Protein AF-A0A0B1SK10-F1 (afdb_monomer_lite)

Foldseek 3Di:
DVVLVDLDQVLDLVSLVVVVVVLVCCVPPVVVVVVVVLVVVVVVQVVQQVVCVVVVHDRDDDDPCPDNVNVVVVVVVVVVSSVVSVVSSVVSSVVSVVVVVVVVVVVVVVVVVCVVCPCPVVVVPDPVVVVDDPVPPD

Structure (mmCIF, N/CA/C/O backbone):
data_AF-A0A0B1SK10-F1
#
_entry.id   AF-A0A0B1SK10-F1
#
loop_
_atom_site.group_PDB
_atom_site.id
_atom_site.type_symbol
_atom_site.label_atom_id
_atom_site.label_alt_id
_atom_site.label_comp_id
_atom_site.label_asym_id
_atom_site.label_entity_id
_atom_site.label_seq_id
_atom_site.pdbx_PDB_ins_code
_atom_site.Cartn_x
_atom_site.Cartn_y
_atom_site.Cartn_z
_atom_site.occupancy
_atom_site.B_iso_or_equiv
_atom_site.auth_seq_id
_atom_site.auth_comp_id
_atom_site.auth_asym_id
_atom_site.auth_atom_id
_atom_site.pdbx_PDB_model_num
ATOM 1 N N . MET 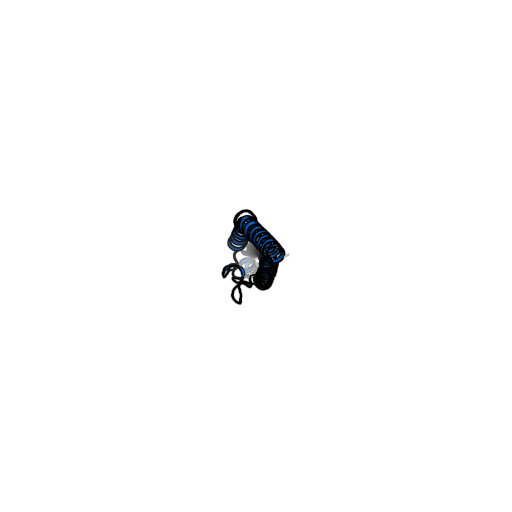A 1 1 ? -12.966 -7.641 5.559 1.00 57.03 1 MET A N 1
ATOM 2 C CA . MET A 1 1 ? -12.845 -6.723 4.406 1.00 57.03 1 MET A CA 1
ATOM 3 C C . MET A 1 1 ? -12.175 -7.461 3.253 1.00 57.03 1 MET A C 1
ATOM 5 O O . MET A 1 1 ? -10.968 -7.652 3.316 1.00 57.03 1 MET A O 1
ATOM 9 N N . PRO A 1 2 ? -12.929 -7.924 2.240 1.00 67.75 2 PRO A N 1
ATOM 10 C CA . PRO A 1 2 ? -12.400 -8.791 1.176 1.00 67.75 2 PRO A CA 1
ATOM 11 C C . PRO A 1 2 ? -11.259 -8.158 0.368 1.00 67.75 2 PRO A C 1
ATOM 13 O O . PRO A 1 2 ? -10.378 -8.859 -0.116 1.00 67.75 2 PRO A O 1
ATOM 16 N N . TRP A 1 3 ? -11.246 -6.828 0.257 1.00 78.69 3 TRP A N 1
ATOM 17 C CA . TRP A 1 3 ? -10.262 -6.106 -0.546 1.00 78.69 3 TRP A CA 1
ATOM 18 C C . TRP A 1 3 ? -8.857 -6.061 0.080 1.00 78.69 3 TRP A C 1
ATOM 20 O O . TRP A 1 3 ? -7.888 -6.033 -0.668 1.00 78.69 3 TRP A O 1
ATOM 30 N N . LEU A 1 4 ? -8.723 -6.151 1.412 1.00 79.12 4 LEU A N 1
ATOM 31 C CA . LEU A 1 4 ? -7.414 -6.240 2.089 1.00 79.12 4 LEU A CA 1
ATOM 32 C C . LEU A 1 4 ? -6.690 -7.564 1.796 1.00 79.12 4 LEU A C 1
ATOM 34 O O . LEU A 1 4 ? -5.469 -7.647 1.886 1.00 79.12 4 LEU A O 1
ATOM 38 N N . ALA A 1 5 ? -7.436 -8.607 1.424 1.00 78.19 5 ALA A N 1
ATOM 39 C CA . ALA A 1 5 ? -6.869 -9.878 0.984 1.00 78.19 5 ALA A CA 1
ATOM 40 C C . ALA A 1 5 ? -6.514 -9.876 -0.515 1.00 78.19 5 ALA A C 1
ATOM 42 O O . ALA A 1 5 ? -5.824 -10.783 -0.982 1.00 78.19 5 ALA A O 1
ATOM 43 N N . ASN A 1 6 ? -6.969 -8.874 -1.277 1.00 83.31 6 ASN A N 1
ATOM 44 C CA . ASN A 1 6 ? -6.743 -8.805 -2.713 1.00 83.31 6 ASN A CA 1
ATOM 45 C C . ASN A 1 6 ? -5.351 -8.237 -3.035 1.00 83.31 6 ASN A C 1
ATOM 47 O O . ASN A 1 6 ? -5.157 -7.021 -3.110 1.00 83.31 6 ASN A O 1
ATOM 51 N N . ARG A 1 7 ? -4.409 -9.148 -3.295 1.00 81.44 7 ARG A N 1
ATOM 52 C CA . ARG A 1 7 ? -3.006 -8.865 -3.621 1.00 81.44 7 ARG A CA 1
ATOM 53 C C . ARG A 1 7 ? -2.714 -8.819 -5.127 1.00 81.44 7 ARG A C 1
ATOM 55 O O . ARG A 1 7 ? -1.697 -9.344 -5.570 1.00 81.44 7 ARG A O 1
ATOM 62 N N . THR A 1 8 ? -3.595 -8.221 -5.926 1.00 82.00 8 THR A N 1
ATOM 63 C CA . THR A 1 8 ? -3.351 -8.011 -7.366 1.00 82.00 8 THR A CA 1
ATOM 64 C C . THR A 1 8 ? -3.165 -6.530 -7.700 1.00 82.00 8 THR A C 1
ATOM 66 O O . THR A 1 8 ? -3.869 -5.676 -7.161 1.00 82.00 8 THR A O 1
ATOM 69 N N . THR A 1 9 ? -2.211 -6.208 -8.571 1.00 76.81 9 THR A N 1
ATOM 70 C CA . THR A 1 9 ? -1.928 -4.851 -9.097 1.00 76.81 9 THR A CA 1
ATOM 71 C C . THR A 1 9 ? -1.933 -4.810 -10.629 1.00 76.81 9 THR A C 1
ATOM 73 O O . THR A 1 9 ? -1.608 -3.774 -11.206 1.00 76.81 9 THR A O 1
ATOM 76 N N . ASP A 1 10 ? -2.280 -5.926 -11.283 1.00 79.88 10 ASP A N 1
ATOM 77 C CA . ASP A 1 10 ? -2.209 -6.128 -12.738 1.00 79.88 10 ASP A CA 1
ATOM 78 C C . ASP A 1 10 ? -0.854 -5.696 -13.344 1.00 79.88 10 ASP A C 1
ATOM 80 O O . ASP A 1 10 ? -0.800 -5.161 -14.449 1.00 79.88 10 ASP A O 1
ATOM 84 N N . ASP A 1 11 ? 0.238 -5.879 -12.583 1.00 75.75 11 ASP A N 1
ATOM 85 C CA . ASP A 1 11 ? 1.624 -5.506 -12.925 1.00 75.75 11 ASP A CA 1
ATOM 86 C C . ASP A 1 11 ? 1.807 -4.044 -13.391 1.00 75.75 11 ASP A C 1
ATOM 88 O O . ASP A 1 11 ? 2.755 -3.708 -14.103 1.00 75.75 11 ASP A O 1
ATOM 92 N N . SER A 1 12 ? 0.909 -3.146 -12.980 1.00 88.38 12 SER A N 1
ATOM 93 C CA . SER A 1 12 ? 0.868 -1.763 -13.455 1.00 88.38 12 SER A CA 1
ATOM 94 C C . SER A 1 12 ? 1.125 -0.772 -12.322 1.00 88.38 12 SER A C 1
ATOM 96 O O . SER A 1 12 ? 0.378 -0.715 -11.340 1.00 88.38 12 SER A O 1
ATOM 98 N N . LEU A 1 13 ? 2.170 0.055 -12.464 1.00 89.31 13 LEU A N 1
ATOM 99 C CA . LEU A 1 13 ? 2.541 1.066 -11.465 1.00 89.31 13 LEU A CA 1
ATOM 100 C C . LEU A 1 13 ? 1.394 2.060 -11.170 1.00 89.31 13 LEU A C 1
ATOM 102 O O . LEU A 1 13 ? 1.095 2.266 -9.992 1.00 89.31 13 LEU A O 1
ATOM 106 N N . PRO A 1 14 ? 0.671 2.608 -12.172 1.00 90.81 14 PRO A N 1
ATOM 107 C CA . PRO A 1 14 ? -0.507 3.444 -11.924 1.00 90.81 14 PRO A CA 1
ATOM 108 C C . PRO A 1 14 ? -1.609 2.751 -11.108 1.00 90.81 14 PRO A C 1
ATOM 110 O O . PRO A 1 14 ? -2.279 3.390 -10.297 1.00 90.81 14 PRO A O 1
ATOM 113 N N . MET A 1 15 ? -1.809 1.442 -11.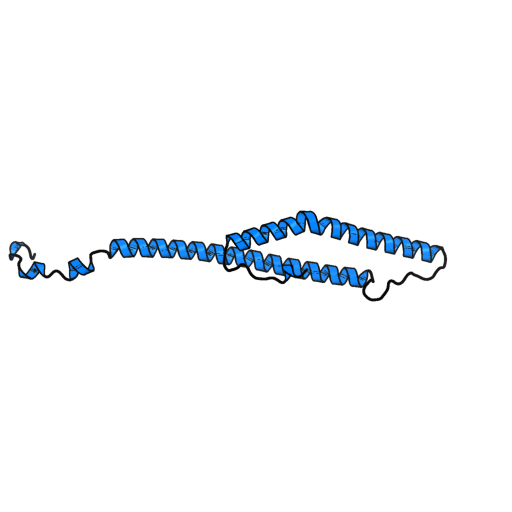297 1.00 91.06 15 MET A N 1
ATOM 114 C CA . MET A 1 15 ? -2.809 0.680 -10.538 1.00 91.06 15 MET A CA 1
ATOM 115 C C . MET A 1 15 ? -2.372 0.442 -9.098 1.00 91.06 15 MET A C 1
ATOM 117 O O . MET A 1 15 ? -3.187 0.576 -8.183 1.00 91.06 15 MET A O 1
ATOM 121 N N . ALA A 1 16 ? -1.085 0.172 -8.877 1.00 91.56 16 ALA A N 1
ATOM 122 C CA . ALA A 1 16 ? -0.519 0.082 -7.537 1.00 91.56 16 ALA A CA 1
ATOM 123 C C . ALA A 1 16 ? -0.611 1.427 -6.784 1.00 91.56 16 ALA A C 1
ATOM 125 O O . ALA A 1 16 ? -1.016 1.456 -5.622 1.00 91.56 16 ALA A O 1
ATOM 126 N N . GLN A 1 17 ? -0.336 2.551 -7.457 1.00 90.81 17 GLN A N 1
ATOM 127 C CA . GLN A 1 17 ? -0.487 3.898 -6.887 1.00 90.81 17 GLN A CA 1
ATOM 128 C C . GLN A 1 17 ? -1.943 4.221 -6.535 1.00 90.81 17 GLN A C 1
ATOM 130 O O . GLN A 1 17 ? -2.219 4.677 -5.427 1.00 90.81 17 GLN A O 1
ATOM 135 N N . ARG A 1 18 ? -2.894 3.904 -7.423 1.00 91.88 18 ARG A N 1
ATOM 136 C CA . ARG A 1 18 ? -4.325 4.073 -7.138 1.00 91.88 18 ARG A CA 1
ATOM 137 C C . ARG A 1 18 ? -4.756 3.280 -5.902 1.00 91.88 18 ARG A C 1
ATOM 139 O O . ARG A 1 18 ? -5.432 3.824 -5.035 1.00 91.88 18 ARG A O 1
ATOM 146 N N . LYS A 1 19 ? -4.314 2.023 -5.780 1.00 90.88 19 LYS A N 1
ATOM 147 C CA . LYS A 1 19 ? -4.574 1.200 -4.587 1.00 90.88 19 LYS A CA 1
ATOM 148 C C . LYS A 1 19 ? -3.989 1.806 -3.311 1.00 90.88 19 LYS A C 1
ATOM 150 O O . LYS A 1 19 ? -4.598 1.681 -2.250 1.00 90.88 19 LYS A O 1
ATOM 155 N N . LEU A 1 20 ? -2.831 2.462 -3.398 1.00 91.94 20 LEU A N 1
ATOM 156 C CA . LEU A 1 20 ? -2.225 3.149 -2.258 1.00 91.94 20 LEU A CA 1
ATOM 157 C C . LEU A 1 20 ? -3.066 4.348 -1.818 1.00 91.94 20 LEU A C 1
ATOM 159 O O . LEU A 1 20 ? -3.255 4.554 -0.618 1.00 91.94 20 LEU A O 1
ATOM 163 N N . ASP A 1 21 ? -3.604 5.109 -2.764 1.00 92.62 21 ASP A N 1
ATOM 164 C CA . ASP A 1 21 ? -4.483 6.237 -2.462 1.00 92.62 21 ASP A CA 1
ATOM 165 C C . ASP A 1 21 ? -5.831 5.780 -1.893 1.00 92.62 21 ASP A C 1
ATOM 167 O O . ASP A 1 21 ? -6.296 6.345 -0.900 1.00 92.62 21 ASP A O 1
ATOM 171 N N . ASP A 1 22 ? -6.409 4.699 -2.422 1.00 92.00 22 ASP A N 1
ATOM 172 C CA . ASP A 1 22 ? -7.606 4.071 -1.852 1.00 92.00 22 ASP A CA 1
ATOM 173 C C . ASP A 1 22 ? -7.353 3.611 -0.402 1.00 92.00 22 ASP A C 1
ATOM 175 O O . ASP A 1 22 ? -8.141 3.904 0.502 1.00 92.00 22 ASP A O 1
ATOM 179 N N . TYR A 1 23 ? -6.204 2.978 -0.136 1.00 92.00 23 TYR A N 1
ATOM 180 C CA . TYR A 1 23 ? -5.803 2.573 1.216 1.00 92.00 23 TYR A CA 1
ATOM 181 C C . TYR A 1 23 ? -5.613 3.773 2.161 1.00 92.00 23 TYR A C 1
ATOM 183 O O . TYR A 1 23 ? -6.050 3.740 3.317 1.00 92.00 23 TYR A O 1
ATOM 191 N N . ARG A 1 24 ? -5.018 4.872 1.679 1.00 92.81 24 ARG A N 1
ATOM 192 C CA . ARG A 1 24 ? -4.893 6.130 2.438 1.00 92.81 24 ARG A CA 1
ATOM 193 C C . ARG A 1 24 ? -6.256 6.739 2.754 1.00 92.81 24 ARG A C 1
ATOM 195 O O . ARG A 1 24 ? -6.469 7.187 3.882 1.00 92.81 24 ARG A O 1
ATOM 202 N N . ASN A 1 25 ? -7.179 6.733 1.795 1.00 93.88 25 ASN A N 1
ATOM 203 C CA . ASN A 1 25 ? -8.540 7.231 1.980 1.00 93.88 25 ASN A CA 1
ATOM 204 C C . ASN A 1 25 ? -9.291 6.426 3.040 1.00 93.88 25 ASN A C 1
ATOM 206 O O . ASN A 1 25 ? -9.858 7.025 3.959 1.00 93.88 25 ASN A O 1
ATOM 210 N N . TYR A 1 26 ? -9.205 5.095 2.978 1.00 93.38 26 TYR A N 1
ATOM 211 C CA . TYR A 1 26 ? -9.743 4.199 3.997 1.00 93.38 26 TYR A CA 1
ATOM 212 C C . TYR A 1 26 ? -9.184 4.529 5.393 1.00 93.38 26 TYR A C 1
ATOM 214 O O . TYR A 1 26 ? -9.946 4.751 6.337 1.00 93.38 26 TYR A O 1
ATOM 222 N N . ARG A 1 27 ? -7.856 4.661 5.535 1.00 93.44 27 ARG A N 1
ATOM 223 C CA . ARG A 1 27 ? -7.222 4.998 6.824 1.00 93.44 27 ARG A CA 1
ATOM 224 C C . ARG A 1 27 ? -7.613 6.375 7.356 1.00 93.44 27 ARG A C 1
ATOM 226 O O . ARG A 1 27 ? -7.639 6.558 8.571 1.00 93.44 27 ARG A O 1
ATOM 233 N N . ARG A 1 28 ? -7.876 7.339 6.472 1.00 93.88 28 ARG A N 1
ATOM 234 C CA . ARG A 1 28 ? -8.154 8.733 6.842 1.00 93.88 28 ARG A CA 1
ATOM 235 C C . ARG A 1 28 ? -9.620 8.997 7.163 1.00 93.88 28 ARG A C 1
ATOM 237 O O . ARG A 1 28 ? -9.888 9.827 8.024 1.00 93.88 28 ARG A O 1
ATOM 244 N N . HIS A 1 29 ? -10.547 8.327 6.484 1.00 94.19 29 HIS A N 1
ATOM 245 C CA . HIS A 1 29 ? -11.975 8.643 6.581 1.00 94.19 29 HIS A CA 1
ATOM 246 C C . HIS A 1 29 ? -12.810 7.479 7.114 1.00 94.19 29 HIS A C 1
ATOM 248 O O . HIS A 1 29 ? -13.705 7.697 7.922 1.00 94.19 29 HIS A O 1
ATOM 254 N N . GLU A 1 30 ? -12.520 6.243 6.703 1.00 91.31 30 GLU A N 1
ATOM 255 C CA . GLU A 1 30 ? -13.358 5.088 7.048 1.00 91.31 30 GLU A CA 1
ATOM 256 C C . GLU A 1 30 ? -12.949 4.429 8.368 1.00 91.31 30 GLU A C 1
ATOM 258 O O . GLU A 1 30 ? -13.807 4.029 9.155 1.00 91.31 30 GLU A O 1
ATOM 263 N N . LYS A 1 31 ? -11.643 4.325 8.642 1.00 92.75 31 LYS A N 1
ATOM 264 C CA . LYS A 1 31 ? -11.117 3.693 9.860 1.00 92.75 31 LYS A CA 1
ATOM 265 C C . LYS A 1 31 ? -11.378 4.503 11.146 1.00 92.75 31 LYS A C 1
ATOM 267 O O . LYS A 1 31 ? -11.785 3.884 12.132 1.00 92.75 31 LYS A O 1
ATOM 272 N N . PRO A 1 32 ? -11.200 5.841 11.189 1.00 95.56 32 PRO A N 1
ATOM 273 C CA . PRO A 1 32 ? -11.395 6.622 12.414 1.00 95.56 32 PRO A CA 1
ATOM 274 C C . PRO A 1 32 ? -12.777 6.480 13.076 1.00 95.56 32 PRO A C 1
ATOM 276 O O . PRO A 1 32 ? -12.804 6.151 14.263 1.00 95.56 32 PRO A O 1
ATOM 279 N N . PRO A 1 33 ? -13.922 6.609 12.368 1.00 95.69 33 PRO A N 1
ATOM 280 C CA . PRO A 1 33 ? -15.230 6.465 13.013 1.00 95.69 33 PRO A CA 1
ATOM 281 C C . PRO A 1 33 ? -15.449 5.052 13.575 1.00 95.69 33 PRO A C 1
ATOM 283 O O . PRO A 1 33 ? -16.080 4.887 14.614 1.00 95.69 33 PRO A O 1
ATOM 286 N N . ARG A 1 34 ? -14.864 4.017 12.955 1.00 93.56 34 ARG A N 1
ATOM 287 C CA . ARG A 1 34 ? -14.936 2.636 13.461 1.00 93.56 34 ARG A CA 1
ATOM 288 C C . ARG A 1 34 ? -14.149 2.446 14.761 1.00 93.56 34 ARG A C 1
ATOM 290 O O . ARG A 1 34 ? -14.581 1.679 15.620 1.00 93.56 34 ARG A O 1
ATOM 297 N N . ILE A 1 35 ? -13.022 3.144 14.918 1.00 93.25 35 ILE A N 1
ATOM 298 C CA . ILE A 1 35 ? -12.254 3.166 16.174 1.00 93.25 35 ILE A CA 1
ATOM 299 C C . ILE A 1 35 ? -13.071 3.850 17.275 1.00 93.25 35 ILE A C 1
ATOM 301 O O . ILE A 1 35 ? -13.141 3.340 18.395 1.00 93.25 35 ILE A O 1
ATOM 305 N N . GLU A 1 36 ? -13.720 4.972 16.957 1.00 94.06 36 GLU A N 1
ATOM 306 C CA . GLU A 1 36 ? -14.588 5.682 17.901 1.00 94.06 36 GLU A CA 1
ATOM 307 C C . GLU A 1 36 ? -15.777 4.823 18.344 1.00 94.06 36 GLU A C 1
ATOM 309 O O . GLU A 1 36 ? -16.053 4.729 19.541 1.00 94.06 36 GLU A O 1
ATOM 314 N N . ASP A 1 37 ? -16.443 4.147 17.406 1.00 93.69 37 ASP A N 1
ATOM 315 C CA . ASP A 1 37 ? -17.546 3.228 17.697 1.00 93.69 37 ASP A CA 1
ATOM 316 C C . ASP A 1 37 ? -17.101 2.092 18.627 1.00 93.69 37 ASP A C 1
ATOM 318 O O . ASP A 1 37 ? -17.793 1.775 19.600 1.00 93.69 37 ASP A O 1
ATOM 322 N N . LYS A 1 38 ? -15.918 1.512 18.378 1.00 92.81 38 LYS A N 1
ATOM 323 C CA . LYS A 1 38 ? -15.330 0.474 19.235 1.00 92.81 38 LYS A CA 1
ATOM 324 C C . LYS A 1 38 ? -15.089 0.995 20.657 1.00 92.81 38 LYS A C 1
ATOM 326 O O . LYS A 1 38 ? -15.523 0.361 21.618 1.00 92.81 38 LYS A O 1
ATOM 331 N N . GLY A 1 39 ? -14.453 2.159 20.805 1.00 93.12 39 GLY A N 1
ATOM 332 C CA . GLY A 1 39 ? -14.195 2.756 22.122 1.00 93.12 39 GLY A CA 1
ATOM 333 C C . GLY A 1 39 ? -15.483 3.139 22.862 1.00 93.12 39 GLY A C 1
ATOM 334 O O . GLY A 1 39 ? -15.611 2.935 24.075 1.00 93.12 39 GLY A O 1
ATOM 335 N N . ARG A 1 40 ? -16.489 3.632 22.130 1.00 94.44 40 ARG A N 1
ATOM 336 C CA . ARG A 1 40 ? -17.818 3.933 22.677 1.00 94.44 40 ARG A CA 1
ATOM 337 C C . ARG A 1 40 ? -18.509 2.668 23.176 1.00 94.44 40 ARG A C 1
ATOM 339 O O . ARG A 1 40 ? -19.087 2.690 24.261 1.00 94.44 40 ARG A O 1
ATOM 346 N N . LEU A 1 41 ? -18.428 1.571 22.426 1.00 92.12 41 LEU A N 1
ATOM 347 C CA . LEU A 1 41 ? -18.998 0.283 22.814 1.00 92.12 41 LEU A CA 1
ATOM 348 C C . LEU A 1 41 ? -18.368 -0.248 24.108 1.00 92.12 41 LEU A C 1
ATOM 350 O O . LEU A 1 41 ? -19.090 -0.652 25.019 1.00 92.12 41 LEU A O 1
ATOM 354 N N . GLU A 1 42 ? -17.040 -0.198 24.218 1.00 91.12 42 GLU A N 1
ATOM 355 C CA . GLU A 1 42 ? -16.319 -0.591 25.435 1.00 91.12 42 GLU A CA 1
ATOM 356 C C . GLU A 1 42 ? -16.731 0.271 26.638 1.00 91.12 42 GLU A C 1
ATOM 358 O O . GLU A 1 42 ? -17.024 -0.248 27.719 1.00 91.12 42 GLU A O 1
ATOM 363 N N . THR A 1 43 ? -16.849 1.586 26.437 1.00 93.44 43 THR A N 1
ATOM 364 C CA . THR A 1 43 ? -17.311 2.524 27.473 1.00 93.44 43 THR A CA 1
ATOM 365 C C . THR A 1 43 ? -18.741 2.220 27.931 1.00 93.44 43 THR A C 1
ATOM 367 O O . THR A 1 43 ? -19.021 2.181 29.135 1.00 93.44 43 THR A O 1
ATOM 370 N N . LEU A 1 44 ? -19.657 1.977 26.988 1.00 92.25 44 LEU A N 1
ATOM 371 C CA . LEU A 1 44 ? -21.046 1.616 27.275 1.00 92.25 44 LEU A CA 1
ATOM 372 C C . LEU A 1 44 ? -21.132 0.300 28.048 1.00 92.25 44 LEU A C 1
ATOM 374 O O . LEU A 1 44 ? -21.861 0.219 29.039 1.00 92.25 44 LEU A O 1
ATOM 378 N N . PHE A 1 45 ? -20.353 -0.704 27.643 1.00 90.88 45 PHE A N 1
ATOM 379 C CA . PHE A 1 45 ? -20.292 -1.989 28.329 1.00 90.88 45 PHE A CA 1
ATOM 380 C C . PHE A 1 45 ? -19.806 -1.824 29.774 1.00 90.88 45 PHE A C 1
ATOM 382 O O . PHE A 1 45 ? -20.480 -2.270 30.702 1.00 90.88 45 PHE A O 1
ATOM 389 N N . ASN A 1 46 ? -18.703 -1.105 29.994 1.00 90.00 46 ASN A N 1
ATOM 390 C CA . ASN A 1 46 ? -18.160 -0.859 31.335 1.00 90.00 46 ASN A CA 1
ATOM 391 C C . ASN A 1 46 ? -19.138 -0.090 32.236 1.00 90.00 46 ASN A C 1
ATOM 393 O O . ASN A 1 46 ? -19.291 -0.401 33.424 1.00 90.00 46 ASN A O 1
ATOM 397 N N . THR A 1 47 ? -19.845 0.887 31.665 1.00 93.00 47 THR A N 1
ATOM 398 C CA . THR A 1 47 ? -20.880 1.655 32.370 1.00 93.00 47 THR A CA 1
ATOM 399 C 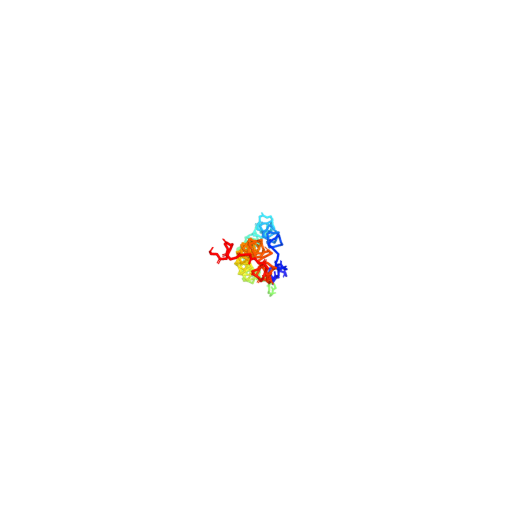C . THR A 1 47 ? -22.042 0.755 32.786 1.00 93.00 47 THR A C 1
ATOM 401 O O . THR A 1 47 ? -22.486 0.808 33.935 1.00 93.00 47 THR A O 1
ATOM 404 N N . LEU A 1 48 ? -22.514 -0.104 31.877 1.00 92.06 48 LEU A N 1
ATOM 405 C CA . LEU A 1 48 ? -23.586 -1.059 32.145 1.00 92.06 48 LEU A CA 1
ATOM 406 C C . LEU A 1 48 ? -23.192 -2.050 33.248 1.00 92.06 48 LEU A C 1
ATOM 408 O O . LEU A 1 48 ? -23.952 -2.223 34.200 1.00 92.06 48 LEU A O 1
ATOM 412 N N . GLN A 1 49 ? -21.994 -2.638 33.171 1.00 89.56 49 GLN A N 1
ATOM 413 C CA . GLN A 1 49 ? -21.498 -3.566 34.194 1.00 89.56 49 GLN A CA 1
ATOM 414 C C . GLN A 1 49 ? -21.411 -2.908 35.572 1.00 89.56 49 GLN A C 1
ATOM 416 O O . GLN A 1 49 ? -21.840 -3.485 36.572 1.00 89.56 49 GLN A O 1
ATOM 421 N N . THR A 1 50 ? -20.908 -1.671 35.630 1.00 91.44 50 THR A N 1
ATOM 422 C CA . THR A 1 50 ? -20.804 -0.917 36.886 1.00 91.44 50 THR A CA 1
ATOM 423 C C . THR A 1 50 ? -22.182 -0.658 37.494 1.00 91.44 50 THR A C 1
ATOM 425 O O . THR A 1 50 ? -22.372 -0.881 38.689 1.00 91.44 50 THR A O 1
ATOM 428 N N . ARG A 1 51 ? -23.164 -0.243 36.682 1.00 93.44 51 ARG A N 1
ATOM 429 C CA . ARG A 1 51 ? -24.545 -0.010 37.141 1.00 93.44 51 ARG A CA 1
ATOM 430 C C . ARG A 1 51 ? -25.210 -1.290 37.647 1.00 93.44 51 ARG A C 1
ATOM 432 O O . ARG A 1 51 ? -25.826 -1.265 38.709 1.00 93.44 51 ARG A O 1
ATOM 439 N N . LEU A 1 52 ? -25.057 -2.404 36.927 1.00 92.38 52 LEU A N 1
ATOM 440 C CA . LEU A 1 52 ? -25.618 -3.698 37.329 1.00 92.38 52 LEU A CA 1
ATOM 441 C C . LEU A 1 52 ? -25.044 -4.158 38.670 1.00 92.38 52 LEU A C 1
ATOM 443 O O . LEU A 1 52 ? -25.819 -4.483 39.573 1.00 92.38 52 LEU A O 1
ATOM 447 N N . ARG A 1 53 ? -23.717 -4.058 38.835 1.00 92.75 53 ARG A N 1
ATOM 448 C CA . ARG A 1 53 ? -23.020 -4.374 40.089 1.00 92.75 53 ARG A CA 1
ATOM 449 C C . ARG A 1 53 ? -23.544 -3.551 41.265 1.00 92.75 53 ARG A C 1
ATOM 451 O O . ARG A 1 53 ? -23.848 -4.122 42.303 1.00 92.75 53 ARG A O 1
ATOM 458 N N . LEU A 1 54 ? -23.687 -2.233 41.101 1.00 94.06 54 LEU A N 1
ATOM 459 C CA . LEU A 1 54 ? -24.214 -1.353 42.155 1.00 94.06 54 LEU A CA 1
ATOM 460 C C . LEU A 1 54 ? -25.673 -1.671 42.520 1.00 94.06 54 LEU A C 1
ATOM 462 O O . LEU A 1 54 ? -26.073 -1.488 43.664 1.00 94.06 54 LEU A O 1
ATOM 466 N N . SER A 1 55 ? -26.463 -2.166 41.565 1.00 93.81 55 SER A N 1
ATOM 467 C CA . SER A 1 55 ? -27.859 -2.570 41.783 1.00 93.81 55 SER A CA 1
ATOM 468 C C . SER A 1 55 ? -28.041 -4.016 42.274 1.00 93.81 55 SER A C 1
ATOM 470 O O . SER A 1 55 ? -29.177 -4.484 42.327 1.00 93.81 55 SER A O 1
ATOM 472 N N . ASN A 1 56 ? -26.953 -4.733 42.595 1.00 90.56 56 ASN A N 1
ATOM 473 C CA . ASN A 1 56 ? -26.952 -6.164 42.938 1.00 90.56 56 ASN A CA 1
ATOM 474 C C . ASN A 1 56 ? -27.645 -7.056 41.886 1.00 90.56 56 ASN A C 1
ATOM 476 O O . ASN A 1 56 ? -28.286 -8.053 42.216 1.00 90.56 56 ASN A O 1
ATOM 480 N N . ARG A 1 57 ? -27.527 -6.696 40.602 1.00 91.62 57 ARG A N 1
ATOM 481 C CA . ARG A 1 57 ? -28.046 -7.476 39.469 1.00 91.62 57 ARG A CA 1
ATOM 482 C C . ARG A 1 57 ? -26.911 -8.246 38.787 1.00 91.62 57 ARG A C 1
ATOM 484 O O . ARG A 1 57 ? -25.780 -7.758 38.774 1.00 91.62 57 ARG A O 1
ATOM 491 N N . PRO A 1 58 ? -27.191 -9.422 38.196 1.00 85.88 58 PRO A N 1
ATOM 492 C CA . PRO A 1 58 ? -26.182 -10.190 37.474 1.00 85.88 58 PRO A CA 1
ATOM 493 C C .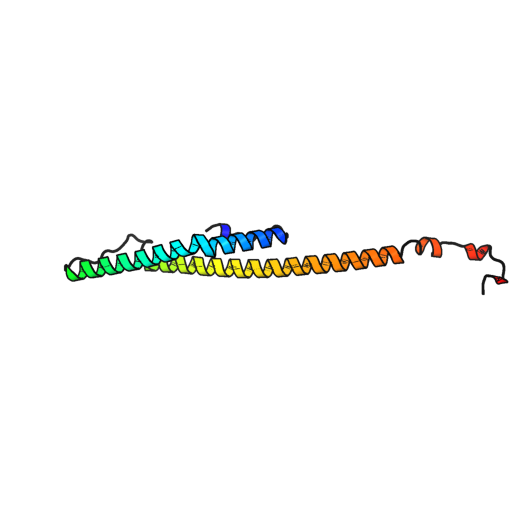 PRO A 1 58 ? -25.617 -9.403 36.285 1.00 85.88 58 PRO A C 1
ATOM 495 O O . PRO A 1 58 ? -26.309 -8.588 35.669 1.00 85.88 58 PRO A O 1
ATOM 498 N N . ALA A 1 59 ? -24.346 -9.661 35.973 1.00 84.00 59 ALA A N 1
ATOM 499 C CA . ALA A 1 59 ? -23.635 -9.046 34.860 1.00 84.00 59 ALA A CA 1
ATOM 500 C C . ALA A 1 59 ? -24.318 -9.355 33.522 1.00 84.00 59 ALA A C 1
ATOM 502 O O . ALA A 1 59 ? -24.768 -10.475 33.276 1.00 84.00 59 ALA A O 1
ATOM 503 N N . PHE A 1 60 ? -24.353 -8.366 32.629 1.00 82.44 60 PHE A N 1
ATOM 504 C CA . PHE A 1 60 ? -24.821 -8.592 31.267 1.00 82.44 60 PHE A CA 1
ATOM 505 C C . PHE A 1 60 ? -23.759 -9.368 30.485 1.00 82.44 60 PHE A C 1
ATOM 507 O O . PHE A 1 60 ? -22.642 -8.877 30.317 1.00 82.44 60 PHE A O 1
ATOM 514 N N . LEU A 1 61 ? -24.103 -10.555 29.990 1.00 82.50 61 LEU A N 1
ATOM 515 C CA . LEU A 1 61 ? -23.258 -11.309 29.072 1.00 82.50 61 LEU A CA 1
ATOM 516 C C . LEU A 1 61 ? -23.850 -11.191 27.656 1.00 82.50 61 LEU A C 1
ATOM 518 O O . LEU A 1 61 ? -24.970 -11.659 27.433 1.00 82.50 61 LEU A O 1
ATOM 522 N N . PRO A 1 62 ? -23.154 -10.543 26.703 1.00 80.62 62 PRO A N 1
ATOM 523 C CA . PRO A 1 62 ? -23.550 -10.566 25.300 1.00 80.62 62 PRO A CA 1
ATOM 524 C C . PRO A 1 62 ? -23.630 -12.003 24.768 1.00 80.62 62 PRO A C 1
ATOM 526 O O . PRO A 1 62 ? -22.998 -12.907 25.310 1.00 80.62 62 PRO A O 1
ATOM 529 N N . ARG A 1 63 ? -24.379 -12.205 23.676 1.00 80.19 63 ARG A N 1
ATOM 530 C CA . ARG A 1 63 ? -24.399 -13.488 22.950 1.00 80.19 63 ARG A CA 1
ATOM 531 C C . ARG A 1 63 ? -22.989 -13.843 22.467 1.00 80.19 63 ARG A C 1
ATOM 533 O O . ARG A 1 63 ? -22.222 -12.937 22.131 1.00 80.19 63 ARG A O 1
ATOM 540 N N . ASP A 1 64 ? -22.689 -15.136 22.370 1.00 73.00 64 ASP A N 1
ATOM 541 C CA . ASP A 1 64 ? -21.402 -15.631 21.868 1.00 73.00 64 ASP A CA 1
ATOM 542 C C . ASP A 1 64 ? -21.010 -14.956 20.541 1.00 73.00 64 ASP A C 1
ATOM 544 O O . ASP A 1 64 ? -21.859 -14.690 19.680 1.00 73.00 64 ASP A O 1
ATOM 548 N N . GLY A 1 65 ? -19.728 -14.603 20.409 1.00 74.69 65 GLY A N 1
ATOM 549 C CA . GLY A 1 65 ? -19.183 -13.861 19.266 1.00 74.69 65 GLY A CA 1
ATOM 550 C C . GLY A 1 65 ? -19.353 -12.338 19.336 1.00 74.69 65 GLY A C 1
ATOM 551 O O . GLY A 1 65 ? -18.765 -11.625 18.526 1.00 74.69 65 GLY A O 1
ATOM 552 N N . HIS A 1 66 ? -20.118 -11.819 20.303 1.00 81.81 66 HIS A N 1
ATOM 553 C CA . HIS A 1 66 ? -20.298 -10.378 20.533 1.00 81.81 66 HIS A CA 1
ATOM 554 C C . HIS A 1 66 ? -19.675 -9.911 21.852 1.00 81.81 66 HIS A C 1
ATOM 556 O O . HIS A 1 66 ? -19.979 -8.821 22.345 1.00 81.81 66 HIS A O 1
ATOM 562 N N . LEU A 1 67 ? -18.815 -10.733 22.458 1.00 86.94 67 LEU A N 1
ATOM 563 C CA . LEU A 1 67 ? -18.072 -10.327 23.642 1.00 86.94 67 LEU A CA 1
ATOM 564 C C . LEU A 1 67 ? -17.079 -9.226 23.257 1.00 86.94 67 LEU A C 1
ATOM 566 O O . LEU A 1 67 ? -16.486 -9.242 22.180 1.00 86.94 67 LEU A O 1
ATOM 570 N N . VAL A 1 68 ? -16.815 -8.302 24.184 1.00 86.25 68 VAL A N 1
ATOM 571 C CA . VAL A 1 68 ? -15.790 -7.258 23.998 1.00 86.25 68 VAL A CA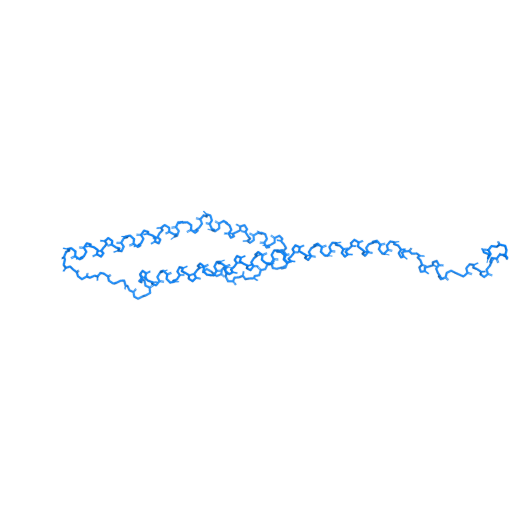 1
ATOM 572 C C . VAL A 1 68 ? -14.425 -7.873 23.652 1.00 86.25 68 VAL A C 1
ATOM 574 O O . VAL A 1 68 ? -13.667 -7.311 22.863 1.00 86.25 68 VAL A O 1
ATOM 577 N N . LYS A 1 69 ? -14.120 -9.060 24.194 1.00 87.38 69 LYS A N 1
ATOM 578 C CA . LYS A 1 69 ? -12.914 -9.828 23.858 1.00 87.38 69 LYS A CA 1
ATOM 579 C C . LYS A 1 69 ? -12.898 -10.284 22.395 1.00 87.38 69 LYS A C 1
ATOM 581 O O . LYS A 1 69 ? -11.863 -10.152 21.747 1.00 87.38 69 LYS A O 1
ATOM 586 N N . ASP A 1 70 ? -14.019 -10.780 21.880 1.00 90.12 70 ASP A N 1
ATOM 587 C CA . ASP A 1 70 ? -14.132 -11.262 20.497 1.00 90.12 70 ASP A CA 1
ATOM 588 C C . ASP A 1 70 ? -13.994 -10.103 19.510 1.00 90.12 70 ASP A C 1
ATOM 590 O O . ASP A 1 70 ? -13.261 -10.204 18.529 1.00 90.12 70 ASP A O 1
ATOM 594 N N . ILE A 1 71 ? -14.612 -8.961 19.823 1.00 90.31 71 ILE A N 1
ATOM 595 C CA . ILE A 1 71 ? -14.491 -7.726 19.038 1.00 90.31 71 ILE A CA 1
ATOM 596 C C . ILE A 1 71 ? -13.037 -7.250 19.013 1.00 90.31 71 ILE A C 1
ATOM 598 O O . ILE A 1 71 ? -12.516 -6.910 17.954 1.00 90.31 71 ILE A O 1
ATOM 602 N N . ASN A 1 72 ? -12.354 -7.268 20.160 1.00 91.06 72 ASN A N 1
ATOM 603 C CA . ASN A 1 72 ? -10.935 -6.926 20.236 1.00 91.06 72 ASN A CA 1
ATOM 604 C C . ASN A 1 72 ? -10.053 -7.889 19.432 1.00 91.06 72 ASN A C 1
ATOM 606 O O . ASN A 1 72 ? -9.122 -7.450 18.759 1.00 91.06 72 ASN A O 1
ATOM 610 N N . HIS A 1 73 ? -10.356 -9.185 19.462 1.00 93.31 73 HIS A N 1
ATOM 611 C CA . HIS A 1 73 ? -9.632 -10.176 18.675 1.00 93.31 73 HIS A CA 1
ATOM 612 C C . HIS A 1 73 ? -9.851 -9.984 17.166 1.00 93.31 73 HIS A C 1
ATOM 614 O O . HIS A 1 73 ? -8.886 -9.933 16.407 1.00 93.31 73 HIS A O 1
ATOM 620 N N . ALA A 1 74 ? -11.099 -9.799 16.731 1.00 91.81 74 ALA A N 1
ATOM 621 C CA . ALA A 1 74 ? -11.430 -9.516 15.336 1.00 91.81 74 ALA A CA 1
ATOM 622 C C . ALA A 1 74 ? -10.785 -8.209 14.845 1.00 91.81 74 ALA A C 1
ATOM 624 O O . ALA A 1 74 ? -10.286 -8.152 13.721 1.00 91.81 74 ALA A O 1
ATOM 625 N N . TRP A 1 75 ? -10.746 -7.183 15.700 1.00 93.12 75 TRP A N 1
ATOM 626 C CA . TRP A 1 75 ? -10.074 -5.919 15.410 1.00 93.12 75 TRP A CA 1
ATOM 627 C C . TRP A 1 75 ? -8.564 -6.096 15.232 1.00 93.12 75 TRP A C 1
ATOM 629 O O . TRP A 1 75 ? -7.994 -5.579 14.278 1.00 93.12 75 TRP A O 1
ATOM 639 N N . LYS A 1 76 ? -7.919 -6.887 16.095 1.00 93.50 76 LYS A N 1
ATOM 640 C CA . LYS A 1 76 ? -6.495 -7.209 15.953 1.00 93.50 76 LYS A CA 1
ATOM 641 C C . LYS A 1 76 ? -6.202 -7.947 14.641 1.00 93.50 76 LYS A C 1
ATOM 643 O O . LYS A 1 76 ? -5.289 -7.567 13.920 1.00 93.50 76 LYS A O 1
ATOM 648 N N . ASN A 1 77 ? -7.019 -8.940 14.288 1.00 92.81 77 ASN A N 1
ATOM 649 C CA . ASN A 1 77 ? -6.866 -9.671 13.025 1.00 92.81 77 ASN A CA 1
ATOM 650 C C . ASN A 1 77 ? -7.036 -8.752 11.798 1.00 92.81 77 ASN A C 1
ATOM 652 O O . ASN A 1 77 ? -6.384 -8.953 10.769 1.00 92.81 77 ASN A O 1
ATOM 656 N N . LEU A 1 78 ? -7.907 -7.738 11.896 1.00 92.00 78 LEU A N 1
ATOM 657 C CA . LEU A 1 78 ? -8.040 -6.693 10.880 1.00 92.00 78 LEU A CA 1
ATOM 658 C C . LEU A 1 78 ? -6.754 -5.862 10.772 1.00 92.00 78 LEU A C 1
ATOM 660 O O . LEU A 1 78 ? -6.254 -5.702 9.664 1.00 92.00 78 LEU A O 1
ATOM 664 N N . GLU A 1 79 ? -6.202 -5.383 11.888 1.00 92.56 79 GLU A N 1
ATOM 665 C CA . GLU A 1 79 ? -4.952 -4.605 11.907 1.00 92.56 79 GLU A CA 1
ATOM 666 C C . GLU A 1 79 ? -3.760 -5.395 11.346 1.00 92.56 79 GLU A C 1
ATOM 668 O O . GLU A 1 79 ? -2.976 -4.857 10.564 1.00 92.56 79 GLU A O 1
ATOM 673 N N . ASP A 1 80 ? -3.654 -6.685 11.673 1.00 93.06 80 ASP A N 1
ATOM 674 C CA . ASP A 1 80 ? -2.619 -7.568 11.124 1.00 93.06 80 ASP A CA 1
ATOM 675 C C . ASP A 1 80 ? -2.773 -7.734 9.599 1.00 93.06 80 ASP A C 1
ATOM 677 O O . ASP A 1 80 ? -1.791 -7.708 8.852 1.00 93.06 80 ASP A O 1
ATOM 681 N N . SER A 1 81 ? -4.016 -7.845 9.116 1.00 91.69 81 SER A N 1
ATOM 682 C CA . SER A 1 81 ? -4.312 -7.925 7.680 1.00 91.69 81 SER A CA 1
ATOM 683 C C . SER A 1 81 ? -3.990 -6.618 6.951 1.00 91.69 81 SER A C 1
ATOM 685 O O . SER A 1 81 ? -3.434 -6.648 5.855 1.00 91.69 81 SER A O 1
ATOM 687 N N . GLU A 1 82 ? -4.313 -5.471 7.555 1.00 92.25 82 GLU A N 1
ATOM 688 C CA . GLU A 1 82 ? -3.977 -4.144 7.026 1.00 92.25 82 GLU A CA 1
ATOM 689 C C . GLU A 1 82 ? -2.464 -3.954 6.922 1.00 92.25 82 GLU A C 1
ATOM 691 O O . GLU A 1 82 ? -1.970 -3.528 5.879 1.00 92.25 82 GLU A O 1
ATOM 696 N N . LYS A 1 83 ? -1.724 -4.343 7.965 1.00 91.81 83 LYS A N 1
ATOM 697 C CA . LYS A 1 83 ? -0.262 -4.285 7.970 1.00 91.81 83 LYS A CA 1
ATOM 698 C C . LYS A 1 83 ? 0.334 -5.133 6.847 1.00 91.81 83 LYS A C 1
ATOM 700 O O . LYS A 1 83 ? 1.162 -4.644 6.085 1.00 91.81 83 LYS A O 1
ATOM 705 N N . GLY A 1 84 ? -0.125 -6.378 6.702 1.00 93.06 84 GLY A N 1
ATOM 706 C CA . GLY A 1 84 ? 0.345 -7.261 5.633 1.00 93.06 84 GLY A CA 1
ATOM 707 C C . GLY A 1 84 ? -0.009 -6.759 4.228 1.00 93.06 84 GLY A C 1
ATOM 708 O O . GLY A 1 84 ? 0.750 -6.984 3.287 1.00 93.06 84 GLY A O 1
ATOM 709 N N . PHE A 1 85 ? -1.145 -6.074 4.070 1.00 92.50 85 PHE A N 1
ATOM 710 C CA . PHE A 1 85 ? -1.526 -5.436 2.810 1.00 92.50 85 PHE A CA 1
ATOM 711 C C . PHE A 1 85 ? -0.632 -4.232 2.485 1.00 92.50 85 PHE A C 1
ATOM 713 O O . PHE A 1 85 ? -0.164 -4.115 1.355 1.00 92.50 85 PHE A O 1
ATOM 720 N N . GLU A 1 86 ? -0.353 -3.370 3.465 1.00 92.44 86 GLU A N 1
ATOM 721 C CA . GLU A 1 86 ? 0.523 -2.202 3.307 1.00 92.44 86 GLU A CA 1
ATOM 722 C C . GLU A 1 86 ? 1.962 -2.607 2.966 1.00 92.44 86 GLU A C 1
ATOM 724 O O . GLU A 1 86 ? 2.537 -2.084 2.012 1.00 92.44 86 GLU A O 1
ATOM 729 N N . GLU A 1 87 ? 2.521 -3.586 3.683 1.00 94.38 87 GLU A N 1
ATOM 730 C CA . GLU A 1 87 ? 3.854 -4.135 3.402 1.00 94.38 87 GLU A CA 1
ATOM 731 C C . GLU A 1 87 ? 3.947 -4.702 1.980 1.00 94.38 87 GLU A C 1
ATOM 733 O O . GLU A 1 87 ? 4.891 -4.401 1.243 1.00 94.38 87 GLU A O 1
ATOM 738 N N . TRP A 1 88 ? 2.946 -5.488 1.570 1.00 95.06 88 TRP A N 1
ATOM 739 C CA . TRP A 1 88 ? 2.875 -6.030 0.216 1.00 95.06 88 TRP A CA 1
ATOM 740 C C . TRP A 1 88 ? 2.787 -4.917 -0.836 1.00 95.06 88 TRP A C 1
ATOM 742 O O . TRP A 1 88 ? 3.554 -4.929 -1.798 1.00 95.06 88 TRP A O 1
ATOM 752 N N . LEU A 1 89 ? 1.896 -3.942 -0.647 1.00 93.56 89 LEU A N 1
ATOM 753 C CA . LEU A 1 89 ? 1.650 -2.882 -1.622 1.00 93.56 89 LEU A CA 1
ATOM 754 C C . LEU A 1 89 ? 2.886 -1.997 -1.831 1.00 93.56 89 LEU A C 1
ATOM 756 O O . LEU A 1 89 ? 3.222 -1.671 -2.967 1.00 93.56 89 LEU A O 1
ATOM 760 N N . LEU A 1 90 ? 3.592 -1.645 -0.753 1.00 93.69 90 LEU A N 1
ATOM 761 C CA . LEU A 1 90 ? 4.833 -0.870 -0.837 1.00 93.69 90 LEU A CA 1
ATOM 762 C C . LEU A 1 90 ? 5.945 -1.653 -1.544 1.00 93.69 90 LEU A C 1
ATOM 764 O O . LEU A 1 90 ? 6.609 -1.111 -2.427 1.00 93.69 90 LEU A O 1
ATOM 768 N N . SER A 1 91 ? 6.118 -2.935 -1.204 1.00 94.38 91 SER A N 1
ATOM 769 C CA . SER A 1 91 ? 7.087 -3.801 -1.885 1.00 94.38 91 SER A CA 1
ATOM 770 C C . SER A 1 91 ? 6.779 -3.931 -3.378 1.00 94.38 91 SER A C 1
ATOM 772 O O . SER A 1 91 ? 7.699 -3.979 -4.197 1.00 94.38 91 SER A O 1
ATOM 774 N N . GLU A 1 92 ? 5.500 -4.004 -3.736 1.00 93.88 92 GLU A N 1
ATOM 775 C CA . GLU A 1 92 ? 5.058 -4.146 -5.118 1.00 93.88 92 GLU A CA 1
ATOM 776 C C . GLU A 1 92 ? 5.289 -2.863 -5.926 1.00 93.88 92 GLU A C 1
ATOM 778 O O . GLU A 1 92 ? 5.821 -2.928 -7.032 1.00 93.88 92 GLU A O 1
ATOM 783 N N . ILE A 1 93 ? 5.010 -1.690 -5.349 1.00 93.75 93 ILE A N 1
ATOM 784 C CA . ILE A 1 93 ? 5.337 -0.393 -5.963 1.00 93.75 93 ILE A CA 1
ATOM 785 C C . ILE A 1 93 ? 6.843 -0.288 -6.231 1.00 93.75 93 ILE A C 1
ATOM 787 O O . ILE A 1 93 ? 7.243 -0.021 -7.362 1.00 93.75 93 ILE A O 1
ATOM 791 N N . MET A 1 94 ? 7.686 -0.590 -5.238 1.00 95.19 94 MET A N 1
ATOM 792 C CA . MET A 1 94 ? 9.145 -0.549 -5.406 1.00 95.19 94 MET A CA 1
ATOM 793 C C . MET A 1 94 ? 9.638 -1.505 -6.504 1.00 95.19 94 MET A C 1
ATOM 795 O O . MET A 1 94 ? 10.559 -1.185 -7.262 1.00 95.19 94 MET A O 1
ATOM 799 N N . ARG A 1 95 ? 9.042 -2.703 -6.595 1.00 95.44 95 ARG A N 1
ATOM 800 C CA . ARG A 1 95 ? 9.364 -3.684 -7.640 1.00 95.44 95 ARG A CA 1
ATOM 801 C C . ARG A 1 95 ? 9.018 -3.140 -9.027 1.00 95.44 95 ARG A C 1
ATOM 803 O O . ARG A 1 95 ? 9.843 -3.254 -9.935 1.00 95.44 95 ARG A O 1
ATOM 810 N N . LEU A 1 96 ? 7.833 -2.553 -9.179 1.00 94.69 96 LEU A N 1
ATOM 811 C CA . LEU A 1 96 ? 7.349 -1.994 -10.442 1.00 94.69 96 LEU A CA 1
ATOM 812 C C . LEU A 1 96 ? 8.178 -0.783 -10.888 1.00 94.69 96 LEU A C 1
ATOM 814 O O . LEU A 1 96 ? 8.603 -0.742 -12.040 1.00 94.69 96 LEU A O 1
ATOM 818 N N . GLU A 1 97 ? 8.517 0.132 -9.977 1.00 94.94 97 GLU A N 1
ATOM 819 C CA . GLU A 1 97 ? 9.408 1.269 -10.264 1.00 94.94 97 GLU A CA 1
ATOM 820 C C . GLU A 1 97 ? 10.780 0.803 -10.771 1.00 94.94 97 GLU A C 1
ATOM 822 O O . GLU A 1 97 ? 11.319 1.316 -11.757 1.00 94.94 97 GLU A O 1
ATOM 827 N N . ARG A 1 98 ? 11.346 -0.230 -10.134 1.00 96.44 98 ARG A N 1
ATOM 828 C CA . ARG A 1 98 ? 12.616 -0.818 -10.572 1.00 96.44 98 ARG A CA 1
ATOM 829 C C . ARG A 1 98 ? 12.508 -1.434 -11.966 1.00 96.44 98 ARG A C 1
ATOM 831 O O . ARG A 1 98 ? 13.442 -1.295 -12.760 1.00 96.44 98 ARG A O 1
ATOM 838 N N . LEU A 1 99 ? 11.416 -2.139 -12.256 1.00 95.94 99 LEU A N 1
ATOM 839 C CA . LEU A 1 99 ? 11.183 -2.739 -13.569 1.00 95.94 99 LEU A CA 1
ATOM 840 C C . LEU A 1 99 ? 11.048 -1.677 -14.656 1.00 95.94 99 LEU A C 1
ATOM 842 O O . LEU A 1 99 ? 11.677 -1.816 -15.702 1.00 95.94 99 LEU A O 1
ATOM 846 N N . GLU A 1 100 ? 10.304 -0.605 -14.398 1.00 93.75 100 GLU A N 1
ATOM 847 C CA . GLU A 1 100 ? 10.142 0.501 -15.341 1.00 93.75 100 GLU A CA 1
ATOM 848 C C . GLU A 1 100 ? 11.488 1.166 -15.656 1.00 93.75 100 GLU A C 1
ATOM 850 O O . GLU A 1 100 ? 11.845 1.331 -16.827 1.00 93.75 100 GLU A O 1
ATOM 855 N N . HIS A 1 101 ? 12.300 1.423 -14.626 1.00 95.94 101 HIS A N 1
ATOM 856 C CA . HIS A 1 101 ? 13.646 1.963 -14.800 1.00 95.94 101 HIS A CA 1
ATOM 857 C C . HIS A 1 101 ? 14.554 1.038 -15.630 1.00 95.94 101 HIS A C 1
ATOM 859 O O . HIS A 1 101 ? 15.272 1.486 -16.530 1.00 95.94 101 HIS A O 1
ATOM 865 N N . LEU A 1 102 ? 14.537 -0.271 -15.352 1.00 97.44 102 LEU A N 1
ATOM 866 C CA . LEU A 1 102 ? 15.320 -1.252 -16.108 1.00 97.44 102 LEU A CA 1
ATOM 867 C C . LEU A 1 102 ? 14.846 -1.364 -17.560 1.00 97.44 102 LEU A C 1
ATOM 869 O O . LEU A 1 102 ? 15.683 -1.402 -18.464 1.00 97.44 102 LEU A O 1
ATOM 873 N N . ALA A 1 103 ? 13.533 -1.374 -17.790 1.00 95.50 103 ALA A N 1
ATOM 874 C CA . ALA A 1 103 ? 12.942 -1.426 -19.121 1.00 95.50 103 ALA A CA 1
ATOM 875 C C . ALA A 1 103 ? 13.292 -0.178 -19.940 1.00 95.50 103 ALA A C 1
ATOM 877 O O . ALA A 1 103 ? 13.604 -0.274 -21.127 1.00 95.50 103 ALA A O 1
ATOM 878 N N . GLU A 1 104 ? 13.285 1.006 -19.328 1.00 96.75 104 GLU A N 1
ATOM 879 C CA . GLU A 1 104 ? 13.728 2.233 -19.987 1.00 96.75 104 GLU A CA 1
ATOM 880 C C . GLU A 1 104 ? 15.224 2.192 -20.326 1.00 96.75 104 GLU A C 1
ATOM 882 O O . GLU A 1 104 ? 15.619 2.476 -21.459 1.00 96.75 104 GLU A O 1
ATOM 887 N N . LYS A 1 105 ? 16.066 1.770 -19.377 1.00 97.81 105 LYS A N 1
ATOM 888 C CA . LYS A 1 105 ? 17.510 1.626 -19.599 1.00 97.81 105 LYS A CA 1
ATOM 889 C C . LYS A 1 105 ? 17.821 0.637 -20.721 1.00 97.81 105 LYS A C 1
ATOM 891 O O . LYS A 1 105 ? 18.716 0.894 -21.525 1.00 97.81 105 LYS A O 1
ATOM 896 N N . PHE A 1 106 ? 17.098 -0.480 -20.772 1.00 97.94 106 PHE A N 1
ATOM 897 C CA . PHE A 1 106 ? 17.220 -1.474 -21.833 1.00 97.94 106 PHE A CA 1
ATOM 898 C C . PHE A 1 106 ? 16.850 -0.873 -23.190 1.00 97.94 106 PHE A C 1
ATOM 900 O O . PHE A 1 106 ? 17.679 -0.889 -24.095 1.00 97.94 106 PHE A O 1
ATOM 907 N N . ARG A 1 107 ? 15.676 -0.235 -23.296 1.00 97.56 107 ARG A N 1
ATOM 908 C CA . ARG A 1 107 ? 15.219 0.426 -24.530 1.00 97.56 107 ARG A CA 1
ATOM 909 C C . ARG A 1 107 ? 16.229 1.447 -25.055 1.00 97.56 107 ARG A C 1
ATOM 911 O O . ARG A 1 107 ? 16.551 1.422 -26.237 1.00 97.56 107 ARG A O 1
ATOM 918 N N . ARG A 1 108 ? 16.795 2.288 -24.180 1.00 97.69 108 ARG A N 1
ATOM 919 C CA . ARG A 1 108 ? 17.833 3.265 -24.560 1.00 97.69 108 ARG A CA 1
ATOM 920 C C . ARG A 1 108 ? 19.093 2.593 -25.113 1.00 97.69 108 ARG A C 1
ATOM 922 O O . ARG A 1 108 ? 19.643 3.052 -26.107 1.00 97.69 108 ARG A O 1
ATOM 929 N N . LYS A 1 109 ? 19.557 1.509 -24.481 1.00 97.44 109 LYS A N 1
ATOM 930 C CA . LYS A 1 109 ? 20.734 0.761 -24.953 1.00 97.44 109 LYS A CA 1
ATOM 931 C C . LYS A 1 109 ? 20.481 0.064 -26.287 1.00 97.44 109 LYS A C 1
ATOM 933 O O . LYS A 1 109 ? 21.361 0.105 -27.138 1.00 97.44 109 LYS A O 1
ATOM 938 N N . CYS A 1 110 ? 19.313 -0.554 -26.455 1.00 97.31 110 CYS A N 1
ATOM 939 C CA . CYS A 1 110 ? 18.918 -1.178 -27.715 1.00 97.31 110 CYS A CA 1
ATOM 940 C C . CYS A 1 110 ? 18.877 -0.150 -28.841 1.00 97.31 110 CYS A C 1
ATOM 942 O O . CYS A 1 110 ? 19.560 -0.354 -29.833 1.00 97.31 110 CYS A O 1
ATOM 944 N N . ALA A 1 111 ? 18.209 0.990 -28.639 1.00 97.19 111 ALA A N 1
ATOM 945 C CA . ALA A 1 111 ? 18.135 2.051 -29.644 1.00 97.19 111 ALA A CA 1
ATOM 946 C C . ALA A 1 111 ? 19.526 2.553 -30.074 1.00 97.19 111 ALA A C 1
ATOM 948 O O . ALA A 1 111 ? 19.819 2.617 -31.263 1.00 97.19 111 ALA A O 1
ATOM 949 N N . LEU A 1 112 ? 20.420 2.830 -29.113 1.00 97.00 112 LEU A N 1
ATOM 950 C CA . LEU A 1 112 ? 21.802 3.229 -29.413 1.00 97.00 112 LEU A CA 1
ATOM 951 C C . LEU A 1 112 ? 22.579 2.141 -30.168 1.00 97.00 112 LEU A C 1
ATOM 953 O O . LEU A 1 112 ? 23.396 2.447 -31.036 1.00 97.00 112 LEU A O 1
ATOM 957 N N . HIS A 1 113 ? 22.369 0.871 -29.815 1.00 96.88 113 HIS A N 1
ATOM 958 C CA . HIS A 1 113 ? 23.052 -0.239 -30.469 1.00 96.88 113 HIS A CA 1
ATOM 959 C C . HIS A 1 113 ? 22.536 -0.473 -31.888 1.00 96.88 113 HIS A C 1
ATOM 961 O O . HIS A 1 113 ? 23.342 -0.681 -32.787 1.00 96.88 113 HIS A O 1
ATOM 967 N N . GLU A 1 114 ? 21.222 -0.405 -32.091 1.00 96.31 114 GLU A N 1
ATOM 968 C CA . GLU A 1 114 ? 20.574 -0.506 -33.399 1.00 96.31 114 GLU A CA 1
ATOM 969 C C . GLU A 1 114 ? 21.037 0.623 -34.322 1.00 96.31 114 GLU A C 1
ATOM 971 O O . GLU A 1 114 ? 21.438 0.355 -35.451 1.00 96.31 114 GLU A O 1
ATOM 976 N N . GLU A 1 115 ? 21.087 1.862 -33.825 1.00 96.06 115 GLU A N 1
ATOM 977 C CA . GLU A 1 115 ? 21.596 3.010 -34.580 1.00 96.06 115 GLU A CA 1
ATOM 978 C C . GLU A 1 115 ? 23.079 2.850 -34.944 1.00 96.06 115 GLU A C 1
ATOM 980 O O . GLU A 1 115 ? 23.469 3.087 -36.085 1.00 96.06 115 GLU A O 1
ATOM 985 N N . TRP A 1 116 ? 23.912 2.381 -34.008 1.00 94.50 116 TRP A N 1
ATOM 986 C CA . TRP A 1 116 ? 25.315 2.082 -34.301 1.00 94.50 116 TRP A CA 1
ATOM 987 C C . TRP A 1 116 ? 25.470 0.934 -35.307 1.00 94.50 116 TRP A C 1
ATOM 989 O O . TRP A 1 116 ? 26.353 0.992 -36.160 1.00 94.50 116 TRP A O 1
ATOM 999 N N . ALA A 1 117 ? 24.664 -0.123 -35.198 1.00 94.19 117 ALA A N 1
ATOM 1000 C CA . ALA A 1 117 ? 24.752 -1.312 -36.043 1.00 94.19 117 ALA A CA 1
ATOM 1001 C C . ALA A 1 117 ? 24.209 -1.075 -37.460 1.00 94.19 117 ALA A C 1
ATOM 1003 O O . ALA A 1 117 ? 24.620 -1.764 -38.398 1.00 94.19 117 ALA A O 1
ATOM 1004 N N . HIS A 1 118 ? 23.318 -0.098 -37.622 1.00 94.88 118 HIS A N 1
ATOM 1005 C CA . HIS A 1 118 ? 22.649 0.198 -38.878 1.00 94.88 118 HIS A CA 1
ATOM 1006 C C . HIS A 1 118 ? 23.643 0.416 -40.034 1.00 94.88 118 HIS A C 1
ATOM 1008 O O . HIS A 1 118 ? 24.543 1.255 -39.971 1.00 94.88 118 HIS A O 1
ATOM 1014 N N . GLY A 1 119 ? 23.484 -0.354 -41.115 1.00 88.88 119 GLY A N 1
ATOM 1015 C CA . GLY A 1 119 ? 24.301 -0.259 -42.330 1.00 88.88 119 GLY A CA 1
ATOM 1016 C C . GLY A 1 119 ? 25.722 -0.824 -42.223 1.00 88.88 119 GLY A C 1
ATOM 1017 O O . GLY A 1 119 ? 26.430 -0.870 -43.233 1.00 88.88 119 GLY A O 1
ATOM 1018 N N . LYS A 1 120 ? 26.166 -1.281 -41.039 1.00 92.50 120 LYS A N 1
ATOM 1019 C CA . LYS A 1 120 ? 27.478 -1.938 -40.894 1.00 92.50 120 LYS A CA 1
ATOM 1020 C C . LYS A 1 120 ? 27.520 -3.280 -41.608 1.00 92.50 120 LYS A C 1
ATOM 1022 O O . LYS A 1 120 ? 28.544 -3.613 -42.194 1.00 92.50 120 LYS A O 1
ATOM 1027 N N . GLU A 1 121 ? 26.429 -4.038 -41.572 1.00 90.12 121 GLU A N 1
ATOM 1028 C CA . GLU A 1 121 ? 26.358 -5.333 -42.243 1.00 90.12 121 GLU A CA 1
ATOM 1029 C C . GLU A 1 121 ? 26.434 -5.178 -43.767 1.00 90.12 121 GLU A C 1
ATOM 1031 O O . GLU A 1 121 ? 27.248 -5.843 -44.407 1.00 90.12 121 GLU A O 1
ATOM 1036 N N . GLU A 1 122 ? 25.684 -4.237 -44.349 1.00 90.06 122 GLU A N 1
ATOM 1037 C CA . GLU A 1 122 ? 25.813 -3.894 -45.766 1.00 90.06 122 GLU A CA 1
ATOM 1038 C C . GLU A 1 122 ? 27.228 -3.430 -46.113 1.00 90.06 122 GLU A C 1
ATOM 1040 O O . GLU A 1 122 ? 27.772 -3.872 -47.121 1.00 90.06 122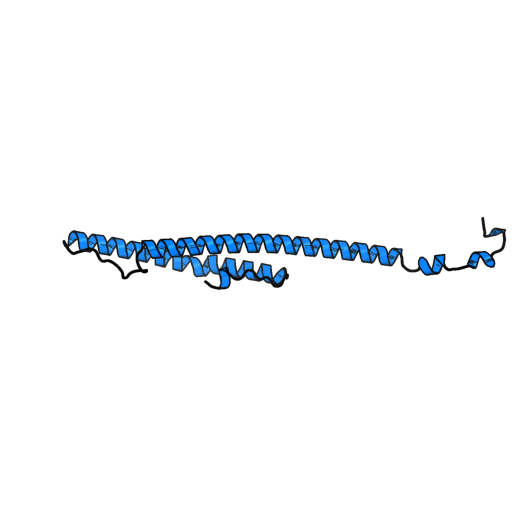 GLU A O 1
ATOM 1045 N N . ALA A 1 123 ? 27.842 -2.568 -45.295 1.00 87.62 123 ALA A N 1
ATOM 1046 C CA . ALA A 1 123 ? 29.203 -2.092 -45.535 1.00 87.62 123 ALA A CA 1
ATOM 1047 C C . ALA A 1 123 ? 30.236 -3.232 -45.515 1.00 87.62 123 ALA A C 1
ATOM 1049 O O . ALA A 1 123 ? 31.123 -3.257 -46.363 1.00 87.62 123 ALA A O 1
ATOM 1050 N N . LEU A 1 124 ? 30.103 -4.193 -44.594 1.00 88.94 124 LEU A N 1
ATOM 1051 C CA . LEU A 1 124 ? 30.987 -5.362 -44.502 1.00 88.94 124 LEU A CA 1
ATOM 1052 C C . LEU A 1 124 ? 30.787 -6.358 -45.652 1.00 88.94 124 LEU A C 1
ATOM 1054 O O . LEU A 1 124 ? 31.729 -7.053 -46.024 1.00 88.94 124 LEU A O 1
ATOM 1058 N N . ARG A 1 125 ? 29.579 -6.438 -46.221 1.00 89.19 125 ARG A N 1
ATOM 1059 C CA . ARG A 1 125 ? 29.273 -7.311 -47.367 1.00 89.19 125 ARG A CA 1
ATOM 1060 C C . ARG A 1 125 ? 29.726 -6.734 -48.711 1.00 89.19 125 ARG A C 1
ATOM 1062 O O . ARG A 1 125 ? 29.769 -7.476 -49.690 1.00 89.19 125 ARG A O 1
ATOM 1069 N N . ARG A 1 126 ? 30.037 -5.437 -48.793 1.00 85.12 126 ARG A N 1
ATOM 1070 C CA . ARG A 1 126 ? 30.507 -4.813 -50.038 1.00 85.12 126 ARG A CA 1
ATOM 1071 C C . ARG A 1 126 ? 31.885 -5.347 -50.423 1.00 85.12 126 ARG A C 1
ATOM 1073 O O . ARG A 1 126 ? 32.831 -5.312 -49.642 1.00 85.12 126 ARG A O 1
ATOM 1080 N N . GLU A 1 127 ? 32.015 -5.793 -51.668 1.00 84.69 127 GLU A N 1
ATOM 1081 C CA . GLU A 1 127 ? 33.274 -6.287 -52.239 1.00 84.69 127 GLU A CA 1
ATOM 1082 C C . GLU A 1 127 ? 34.021 -5.207 -53.040 1.00 84.69 127 GLU A C 1
ATOM 1084 O O . GLU A 1 127 ? 34.782 -5.519 -53.955 1.00 84.69 127 GLU A O 1
ATOM 1089 N N . ASP A 1 128 ? 33.825 -3.930 -52.696 1.00 79.62 128 ASP A N 1
ATOM 1090 C CA . ASP A 1 128 ? 34.363 -2.764 -53.419 1.00 79.62 128 ASP A CA 1
ATOM 1091 C C . ASP A 1 128 ? 35.896 -2.830 -53.605 1.00 79.62 128 ASP A C 1
ATOM 1093 O O . ASP A 1 128 ? 36.453 -2.291 -54.569 1.00 79.62 128 ASP A O 1
ATOM 1097 N N . TRP A 1 129 ? 36.580 -3.564 -52.720 1.00 76.38 129 TRP A N 1
ATOM 1098 C CA . TRP A 1 129 ? 38.010 -3.868 -52.786 1.00 76.38 129 TRP A CA 1
ATOM 1099 C C . TRP A 1 129 ? 38.430 -4.630 -54.055 1.00 76.38 129 TRP A C 1
ATOM 1101 O O . TRP A 1 129 ? 39.564 -4.465 -54.497 1.00 76.38 129 TRP A O 1
ATOM 1111 N N . ARG A 1 130 ? 37.541 -5.414 -54.686 1.00 75.12 130 ARG A N 1
ATOM 1112 C CA . ARG A 1 130 ? 37.838 -6.169 -55.921 1.00 75.12 130 ARG A CA 1
ATOM 1113 C C . ARG A 1 130 ? 38.005 -5.276 -57.151 1.00 75.12 130 ARG A C 1
ATOM 1115 O O . ARG A 1 130 ? 38.683 -5.667 -58.094 1.00 75.12 130 ARG A O 1
ATOM 1122 N N . SER A 1 131 ? 37.400 -4.089 -57.146 1.00 73.44 131 SER A N 1
ATOM 1123 C CA . SER A 1 131 ? 37.429 -3.139 -58.270 1.00 73.44 131 SER A CA 1
ATOM 1124 C C . SER A 1 131 ? 38.324 -1.915 -58.041 1.00 73.44 131 SER A C 1
ATOM 1126 O O . SER A 1 131 ? 38.386 -1.032 -58.895 1.00 73.44 131 SER A O 1
ATOM 1128 N N . CYS A 1 132 ? 39.010 -1.816 -56.897 1.00 73.88 132 CYS A N 1
ATOM 1129 C CA . CYS A 1 132 ? 39.833 -0.650 -56.567 1.00 73.88 132 CYS A CA 1
ATOM 1130 C C . CYS A 1 132 ? 41.270 -0.759 -57.109 1.00 73.88 132 CYS A C 1
ATOM 1132 O O . CYS A 1 132 ? 41.899 -1.811 -57.058 1.00 73.88 132 CYS A O 1
ATOM 1134 N N . GLY A 1 133 ? 41.821 0.358 -57.602 1.00 67.75 133 GLY A N 1
ATOM 1135 C CA . GLY A 1 133 ? 43.232 0.444 -57.996 1.00 67.75 133 GLY A CA 1
ATOM 1136 C C . GLY A 1 133 ? 44.175 0.379 -56.787 1.00 67.75 133 GLY A C 1
ATOM 1137 O O . GLY A 1 133 ? 43.828 0.848 -55.705 1.00 67.75 133 GLY A O 1
ATOM 1138 N N . LEU A 1 134 ? 45.390 -0.150 -56.982 1.00 67.19 134 LEU A N 1
ATOM 1139 C CA . LEU A 1 134 ? 46.371 -0.468 -55.924 1.00 67.19 134 LEU A CA 1
ATOM 1140 C C . LEU A 1 134 ? 46.692 0.699 -54.962 1.00 67.19 134 LEU A C 1
ATOM 1142 O O . LEU A 1 134 ? 47.032 0.475 -53.805 1.00 67.19 134 LEU A O 1
ATOM 1146 N N . TYR A 1 135 ? 46.552 1.947 -55.421 1.00 71.94 135 TYR A N 1
ATOM 1147 C CA . TYR A 1 135 ? 46.772 3.160 -54.622 1.00 71.94 135 TYR A CA 1
ATOM 1148 C C . TYR A 1 135 ? 45.670 3.441 -53.583 1.00 71.94 135 TYR A C 1
ATOM 1150 O O . TYR A 1 135 ? 45.876 4.272 -52.704 1.00 71.94 135 TYR A O 1
ATOM 1158 N N . LYS A 1 136 ? 44.510 2.775 -53.681 1.00 64.81 136 LYS A N 1
ATOM 1159 C CA . LYS A 1 136 ? 43.372 2.907 -52.755 1.00 64.81 136 LYS A CA 1
ATOM 1160 C C . LYS A 1 136 ? 43.277 1.787 -51.712 1.00 64.81 136 LYS A C 1
ATOM 1162 O O . LYS A 1 136 ? 42.425 1.876 -50.839 1.00 64.81 136 LYS A O 1
ATOM 1167 N N . ILE A 1 137 ? 44.103 0.742 -51.812 1.00 61.19 137 ILE A N 1
ATOM 1168 C CA . ILE A 1 137 ? 44.036 -0.463 -50.954 1.00 61.19 137 ILE A CA 1
ATOM 1169 C C . ILE A 1 137 ? 45.125 -0.433 -49.853 1.00 61.19 137 ILE A C 1
ATOM 1171 O O . ILE A 1 137 ? 45.431 -1.452 -49.246 1.00 61.19 137 ILE A O 1
ATOM 1175 N N . LYS A 1 138 ? 45.743 0.723 -49.586 1.00 47.84 138 LYS A N 1
ATOM 1176 C CA . LYS A 1 138 ? 46.731 0.870 -48.505 1.00 47.84 138 LYS A CA 1
ATOM 1177 C C . LYS A 1 138 ? 46.100 1.355 -47.211 1.00 47.84 138 LYS A C 1
ATOM 1179 O O . LYS A 1 138 ? 45.306 2.316 -47.290 1.00 47.84 138 LYS A O 1
#

Sequence (138 aa):
MPWLANRTTDDSLPMAQRKLDDYRNYRRHEKPPRIEDKGRLETLFNTLQTRLRLSNRPAFLPRDGHLVKDINHAWKNLEDSEKGFEEWLLSEIMRLERLEHLAEKFRRKCALHEEWAHGKEEALRREDWRSCGLYKIK

pLDDT: mean 88.86, std 8.81, range [47.84, 97.94]

Organism: Oesophagostomum dentatum (NCBI:txid61180)

Secondary structure (DSSP, 8-state):
-GGGG----TT-HHHHHHHHHHHHHIIIIIHHHHHHHHHHHHHHHHHHHHHHHHTTPPPP-PPTT-SHHHHHHHHHHHHHHHHHHHHHHHHHHHHHHHHHHHHHHHHHHHHHHHHHHTTHHHHHH--GGGG--GGG--

Radius of gyration: 33.81 Å; chains: 1; bounding box: 75×24×101 Å